Protein AF-A0A2G8JC48-F1 (afdb_monomer_lite)

Radius of gyration: 26.41 Å; chains: 1; bounding box: 75×54×63 Å

Secondary structure (DSSP, 8-state):
-EEETTTTEEEEEETTEEEEEE--GGG------HHHHHHHHTTSS------------S------TT-HHHHHHHHHTGGGGS---SSPP--S--B--PBPTT--S-S-HHHHBPPP---PPPHHHHHHHTTT-S-------TTGGGGSPBPGGGGGGG------------

Structure (mmCIF, N/CA/C/O backbone):
data_AF-A0A2G8JC48-F1
#
_entry.id   AF-A0A2G8JC48-F1
#
loop_
_atom_site.group_PDB
_atom_site.id
_atom_site.type_symbol
_atom_site.label_atom_id
_atom_site.label_alt_id
_atom_site.label_comp_id
_atom_site.label_asym_id
_atom_site.label_entity_id
_atom_site.label_seq_id
_atom_site.pdbx_PDB_ins_code
_atom_site.Cartn_x
_atom_site.Cartn_y
_atom_site.Cartn_z
_atom_site.occupancy
_atom_site.B_iso_or_equiv
_atom_site.auth_seq_id
_atom_site.auth_comp_id
_atom_site.auth_asym_id
_atom_site.auth_atom_id
_atom_site.pdbx_PDB_model_num
ATOM 1 N N . MET A 1 1 ? -20.237 25.685 7.312 1.00 65.88 1 MET A N 1
ATOM 2 C CA . MET A 1 1 ? -19.354 24.832 8.135 1.00 65.88 1 MET A CA 1
ATOM 3 C C . MET A 1 1 ? -17.952 25.406 8.047 1.00 65.88 1 MET A C 1
ATOM 5 O O . MET A 1 1 ? -17.501 25.661 6.940 1.00 65.88 1 MET A O 1
ATOM 9 N N . GLU A 1 2 ? -17.302 25.654 9.180 1.00 73.62 2 GLU A N 1
ATOM 10 C CA . GLU A 1 2 ? -15.943 26.209 9.257 1.00 73.62 2 GLU A CA 1
ATOM 11 C C . GLU A 1 2 ? -15.061 25.265 10.075 1.00 73.62 2 GLU A C 1
ATOM 13 O O . GLU A 1 2 ? -15.446 24.875 11.180 1.00 73.62 2 GLU A O 1
ATOM 18 N N . ILE A 1 3 ? -13.889 24.901 9.550 1.00 74.19 3 ILE A N 1
ATOM 19 C CA . ILE A 1 3 ? -12.972 23.964 10.208 1.00 74.19 3 ILE A CA 1
ATOM 20 C C . ILE A 1 3 ? -11.586 24.597 10.331 1.00 74.19 3 ILE A C 1
ATOM 22 O O . ILE A 1 3 ? -10.985 25.000 9.337 1.00 74.19 3 ILE A O 1
ATOM 26 N N . ASN A 1 4 ? -11.067 24.656 11.558 1.00 70.12 4 ASN A N 1
ATOM 27 C CA . ASN A 1 4 ? -9.696 25.045 11.861 1.00 70.12 4 ASN A CA 1
ATOM 28 C C . ASN A 1 4 ? -8.941 23.834 12.415 1.00 70.12 4 ASN A C 1
ATOM 30 O O . ASN A 1 4 ? -8.974 23.551 13.614 1.00 70.12 4 ASN A O 1
ATOM 34 N N . TRP A 1 5 ? -8.240 23.139 11.521 1.00 58.69 5 TRP A N 1
ATOM 35 C CA . TRP A 1 5 ? -7.498 21.917 11.828 1.00 58.69 5 TRP A CA 1
ATOM 36 C C . TRP A 1 5 ? -6.357 22.131 12.824 1.00 58.69 5 TRP A C 1
ATOM 38 O O . TRP A 1 5 ? -6.103 21.266 13.654 1.00 58.69 5 TRP A O 1
ATOM 48 N N . LYS A 1 6 ? -5.706 23.303 12.802 1.00 60.00 6 LYS A N 1
ATOM 49 C CA . LYS A 1 6 ? -4.605 23.624 13.725 1.00 60.00 6 LYS A CA 1
ATOM 50 C C . LYS A 1 6 ? -5.087 23.752 15.168 1.00 60.00 6 LYS A C 1
ATOM 52 O O . LYS A 1 6 ? -4.369 23.387 16.088 1.00 60.00 6 LYS A O 1
ATOM 57 N N . MET A 1 7 ? -6.289 24.288 15.357 1.00 62.38 7 MET A N 1
ATOM 58 C CA . MET A 1 7 ? -6.903 24.437 16.676 1.00 62.38 7 MET A CA 1
ATOM 59 C C . MET A 1 7 ? -7.855 23.291 17.029 1.00 62.38 7 MET A C 1
ATOM 61 O O . MET A 1 7 ? -8.472 23.338 18.089 1.00 62.38 7 MET A O 1
ATOM 65 N N . GLN A 1 8 ? -8.009 22.304 16.139 1.00 69.38 8 GLN A N 1
ATOM 66 C CA . GLN A 1 8 ? -8.993 21.227 16.254 1.00 69.38 8 GLN A CA 1
ATOM 67 C C . GLN A 1 8 ? -10.410 21.748 16.550 1.00 69.38 8 GLN A C 1
ATOM 69 O O . GLN A 1 8 ? -11.127 21.194 17.375 1.00 69.38 8 GLN A O 1
ATOM 74 N N . VAL A 1 9 ? -10.829 22.839 15.901 1.00 77.50 9 VAL A N 1
ATOM 75 C CA . VAL A 1 9 ? -12.173 23.406 16.097 1.00 77.50 9 VAL A CA 1
ATOM 76 C C . VAL A 1 9 ? -12.989 23.271 14.826 1.00 77.50 9 VAL A C 1
ATOM 78 O O . VAL A 1 9 ? -12.568 23.732 13.765 1.00 77.50 9 VAL A O 1
ATOM 81 N N . MET A 1 10 ? -14.189 22.712 14.948 1.00 79.56 10 MET A N 1
ATOM 82 C CA . MET A 1 10 ? -15.186 22.650 13.886 1.00 79.56 10 MET A CA 1
ATOM 83 C C . MET A 1 10 ? -16.464 23.362 14.331 1.00 79.56 10 MET A C 1
ATOM 85 O O . MET A 1 10 ? -16.960 23.139 15.433 1.00 79.56 10 MET A O 1
ATOM 89 N N . LYS A 1 11 ? -17.007 24.223 13.468 1.00 88.12 11 LYS A N 1
ATOM 90 C CA . LYS A 1 11 ? -18.265 24.947 13.698 1.00 88.12 11 LYS A CA 1
ATOM 91 C C . LYS A 1 11 ? -19.259 24.631 12.585 1.00 88.12 11 LYS A C 1
ATOM 93 O O . LYS A 1 11 ? -18.953 24.818 11.402 1.00 88.12 11 LYS A O 1
ATOM 98 N N . PHE A 1 12 ? -20.463 24.208 12.946 1.00 86.19 12 PHE A N 1
ATOM 99 C CA . PHE A 1 12 ? -21.548 23.950 11.996 1.00 86.19 12 PHE A CA 1
ATOM 100 C C . PHE A 1 12 ? -22.914 24.258 12.613 1.00 86.19 12 PHE A C 1
ATOM 102 O O . PHE A 1 12 ? -23.013 24.589 13.792 1.00 86.19 12 PHE A O 1
ATOM 109 N N . GLN A 1 13 ? -23.958 24.227 11.789 1.00 80.00 13 GLN A N 1
ATOM 110 C CA . GLN A 1 13 ? -25.326 24.512 12.204 1.00 80.00 13 GLN A CA 1
ATOM 111 C C . GLN A 1 13 ? -26.140 23.225 12.075 1.00 80.00 13 GLN A C 1
ATOM 113 O O . GLN A 1 13 ? -26.119 22.598 11.015 1.00 80.00 13 GLN A O 1
ATOM 118 N N . ALA A 1 14 ? -26.809 22.815 13.148 1.00 74.06 14 ALA A N 1
ATOM 119 C CA . ALA A 1 14 ? -27.634 21.612 13.186 1.00 74.06 14 ALA A CA 1
ATOM 120 C C . ALA A 1 14 ? -28.902 21.910 13.989 1.00 74.06 14 ALA A C 1
ATOM 122 O O . ALA A 1 14 ? -28.823 22.399 15.111 1.00 74.06 14 ALA A O 1
ATOM 123 N N . GLY A 1 15 ? -30.074 21.675 13.392 1.00 75.62 15 GLY A N 1
ATOM 124 C CA . GLY A 1 15 ? -31.360 21.945 14.048 1.00 75.62 15 GLY A CA 1
ATOM 125 C C . GLY A 1 15 ? -31.614 23.424 14.378 1.00 75.62 15 GLY A C 1
ATOM 126 O O . GLY A 1 15 ? -32.290 23.715 15.353 1.00 75.62 15 GLY A O 1
ATOM 127 N N . GLY A 1 16 ? -31.047 24.363 13.610 1.00 83.56 16 GLY A N 1
ATOM 128 C CA . GLY A 1 16 ? -31.142 25.810 13.869 1.00 83.56 16 GLY A CA 1
ATOM 129 C C . GLY A 1 16 ? -30.125 26.340 14.888 1.00 83.56 16 GLY A C 1
ATOM 130 O O . GLY A 1 16 ? -29.802 27.526 14.863 1.00 83.56 16 GLY A O 1
ATOM 131 N N . GLU A 1 17 ? -29.535 25.457 15.690 1.00 70.38 17 GLU A N 1
ATOM 132 C CA . GLU A 1 17 ? -28.526 25.770 16.700 1.00 70.38 17 GLU A CA 1
ATOM 133 C C . GLU A 1 17 ? -27.107 25.728 16.113 1.00 70.38 17 GLU A C 1
ATOM 135 O O . GLU A 1 17 ? -26.790 24.951 15.202 1.00 70.38 17 GLU A O 1
ATOM 140 N N . LYS A 1 18 ? -26.218 26.578 16.638 1.00 77.50 18 LYS A N 1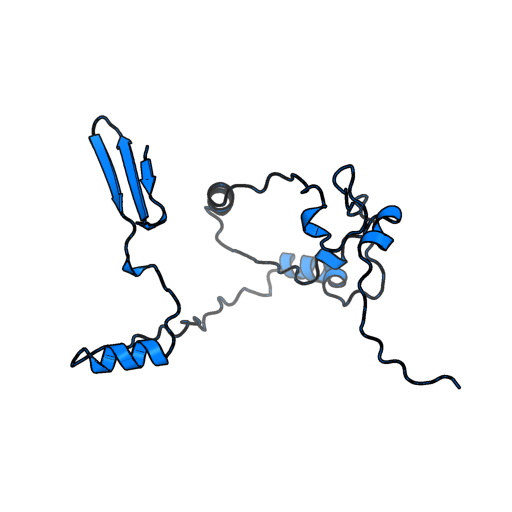
ATOM 141 C CA . LYS A 1 18 ? -24.810 26.626 16.229 1.00 77.50 18 LYS A CA 1
ATOM 142 C C . LYS A 1 18 ? -23.979 25.723 17.135 1.00 77.50 18 LYS A C 1
ATOM 144 O O . LYS A 1 18 ? -23.742 26.049 18.294 1.00 77.50 18 LYS A O 1
ATOM 149 N N . VAL A 1 19 ? -23.476 24.628 16.578 1.00 81.69 19 VAL A N 1
ATOM 150 C CA . VAL A 1 19 ? -22.676 23.628 17.290 1.00 81.69 19 VAL A CA 1
ATOM 151 C C . VAL A 1 19 ? -21.187 23.879 17.046 1.00 81.69 19 VAL A C 1
ATOM 153 O O . VAL A 1 19 ? -20.751 24.114 15.913 1.00 81.69 19 VAL A O 1
ATOM 156 N N . VAL A 1 20 ? -20.394 23.844 18.121 1.00 84.06 20 VAL A N 1
ATOM 157 C CA . VAL A 1 20 ? -18.931 23.972 18.080 1.00 84.06 20 VAL A CA 1
ATOM 158 C C . VAL A 1 20 ? -18.303 22.731 18.698 1.00 84.06 20 VAL A C 1
ATOM 160 O O . VAL A 1 20 ? -18.371 22.537 19.907 1.00 84.06 20 VAL A O 1
ATOM 163 N N . LEU A 1 21 ? -17.647 21.923 17.872 1.00 67.56 21 LEU A N 1
ATOM 164 C CA . LEU A 1 21 ? -16.818 20.811 18.321 1.00 67.56 21 LEU A CA 1
ATOM 165 C C . LEU A 1 21 ? -15.389 21.321 18.534 1.00 67.56 21 LEU A C 1
ATOM 167 O O . LEU A 1 21 ? -14.803 21.918 17.627 1.00 67.56 21 LEU A O 1
ATOM 171 N N . ARG A 1 22 ? -14.830 21.106 19.728 1.00 68.12 22 ARG A N 1
ATOM 172 C CA . ARG A 1 22 ? -13.399 21.289 20.010 1.00 68.12 22 ARG A CA 1
ATOM 173 C C . ARG A 1 22 ? -12.778 19.925 20.268 1.00 68.12 22 ARG A C 1
ATOM 175 O O . ARG A 1 22 ? -13.287 19.183 21.100 1.00 68.12 22 ARG A O 1
ATOM 182 N N . GLY A 1 23 ? -11.690 19.625 19.572 1.00 61.69 23 GLY A N 1
ATOM 183 C CA . GLY A 1 23 ? -10.831 18.495 19.889 1.00 61.69 23 GLY A CA 1
ATOM 184 C C . GLY A 1 23 ? -10.232 18.663 21.279 1.00 61.69 23 GLY A C 1
ATOM 185 O O . GLY A 1 23 ? -9.982 19.784 21.731 1.00 61.69 23 GLY A O 1
ATOM 186 N N . GLU A 1 24 ? -10.046 17.544 21.968 1.00 55.62 24 GLU A N 1
ATOM 187 C CA . GLU A 1 24 ? -9.451 17.517 23.293 1.00 55.62 24 GLU A CA 1
ATOM 188 C C . GLU A 1 24 ? -7.917 17.648 23.166 1.00 55.62 24 GLU A C 1
ATOM 190 O O . GLU A 1 24 ? -7.271 16.752 22.615 1.00 55.62 24 GLU A O 1
ATOM 195 N N . PRO A 1 25 ? -7.295 18.735 23.666 1.00 50.22 25 PRO A N 1
ATOM 196 C CA . PRO A 1 25 ? -5.868 19.002 23.450 1.00 50.22 25 PRO A CA 1
ATOM 197 C C . PRO A 1 25 ? -4.925 17.940 24.045 1.00 50.22 25 PRO A C 1
ATOM 199 O O . PRO A 1 25 ? -3.753 17.891 23.674 1.00 50.22 25 PRO A O 1
ATOM 202 N N . GLY A 1 26 ? -5.421 17.101 24.963 1.00 52.91 26 GLY A N 1
ATOM 203 C CA . GLY A 1 26 ? -4.667 16.037 25.633 1.00 52.91 26 GLY A CA 1
ATOM 204 C C . GLY A 1 26 ? -4.389 14.797 24.776 1.00 52.91 26 GLY A C 1
ATOM 205 O O . GLY A 1 26 ? -3.525 14.003 25.135 1.00 52.91 26 GLY A O 1
ATOM 206 N N . LEU A 1 27 ? -5.058 14.640 23.627 1.00 44.81 27 LEU A N 1
ATOM 207 C CA . LEU A 1 27 ? -4.868 13.495 22.720 1.00 44.81 27 LEU A CA 1
ATOM 208 C C . LEU A 1 27 ? -3.776 13.729 21.658 1.00 44.81 27 LEU A C 1
ATOM 210 O O . LEU A 1 27 ? -3.481 12.845 20.854 1.00 44.81 27 LEU A O 1
ATOM 214 N N . CYS A 1 28 ? -3.132 14.901 21.654 1.00 42.12 28 CYS A N 1
ATOM 215 C CA . CYS A 1 28 ? -1.966 15.169 20.815 1.00 42.12 28 CYS A CA 1
ATOM 216 C C . CYS A 1 28 ? -0.672 14.725 21.511 1.00 42.12 28 CYS A C 1
ATOM 218 O O . CYS A 1 28 ? 0.056 15.534 22.088 1.00 42.12 28 CYS A O 1
ATOM 220 N N . THR A 1 29 ? -0.324 13.445 21.389 1.00 46.81 29 THR A N 1
ATOM 221 C CA . THR A 1 29 ? 1.033 12.971 21.692 1.00 46.81 29 THR A CA 1
ATOM 222 C C . THR A 1 29 ? 2.001 13.510 20.638 1.00 46.81 29 THR A C 1
ATOM 224 O O . THR A 1 29 ? 2.189 12.921 19.574 1.00 46.81 29 THR A O 1
ATOM 227 N N . SER A 1 30 ? 2.611 14.661 20.909 1.00 50.06 30 SER A N 1
ATOM 228 C CA . SER A 1 30 ? 3.797 15.108 20.178 1.00 50.06 30 SER A CA 1
ATOM 229 C C . SER A 1 30 ? 5.031 14.642 20.947 1.00 50.06 30 SER A C 1
ATOM 231 O O . SER A 1 30 ? 5.141 14.869 22.149 1.00 50.06 30 SER A O 1
ATOM 233 N N . ALA A 1 31 ? 5.939 13.929 20.275 1.00 48.97 31 ALA A N 1
ATOM 234 C CA . ALA A 1 31 ? 7.148 13.407 20.905 1.00 48.97 31 ALA A CA 1
ATOM 235 C C . ALA A 1 31 ? 8.003 14.568 21.450 1.00 48.97 31 ALA A C 1
ATOM 237 O O . ALA A 1 31 ? 8.549 15.363 20.684 1.00 48.97 31 ALA A O 1
ATOM 238 N N . ALA A 1 32 ? 8.115 14.681 22.775 1.00 55.34 32 ALA A N 1
ATOM 239 C CA . ALA A 1 32 ? 8.997 15.641 23.428 1.00 55.34 32 ALA A CA 1
ATOM 240 C C . ALA A 1 32 ? 10.382 15.013 23.632 1.00 55.34 32 ALA A C 1
ATOM 242 O O . ALA A 1 32 ? 10.504 13.893 24.120 1.00 55.34 32 ALA A O 1
ATOM 243 N N . SER A 1 33 ? 11.450 15.734 23.278 1.00 56.66 33 SER A N 1
ATOM 244 C CA . SER A 1 33 ? 12.808 15.267 23.578 1.00 56.66 33 SER A CA 1
ATOM 245 C C . SER A 1 33 ? 13.061 15.273 25.093 1.00 56.66 33 SER A C 1
ATOM 247 O O . SER A 1 33 ? 12.594 16.176 25.793 1.00 56.66 33 SER A O 1
ATOM 249 N N . LEU A 1 34 ? 13.875 14.337 25.595 1.00 53.62 34 LEU A N 1
ATOM 250 C CA . LEU A 1 34 ? 14.323 14.302 27.000 1.00 53.62 34 LEU A CA 1
ATOM 251 C C . LEU A 1 34 ? 14.925 15.641 27.458 1.00 53.62 34 LEU A C 1
ATOM 253 O O . LEU A 1 34 ? 14.708 16.071 28.587 1.00 53.62 34 LEU A O 1
ATOM 257 N N . LYS A 1 35 ? 15.619 16.349 26.558 1.00 55.66 35 LYS A N 1
ATOM 258 C CA . LYS A 1 35 ? 16.198 17.676 26.815 1.00 55.66 35 LYS A CA 1
ATOM 259 C C . LYS A 1 35 ? 15.131 18.756 27.026 1.00 55.66 35 LYS A C 1
ATOM 261 O O . LYS A 1 35 ? 15.353 19.697 27.786 1.00 55.66 35 LYS A O 1
ATOM 266 N N . SER A 1 36 ? 13.992 18.637 26.349 1.00 58.28 36 SER A N 1
ATOM 267 C CA . SER A 1 36 ? 12.850 19.541 26.506 1.00 58.28 36 SER A CA 1
ATOM 268 C C . SER A 1 36 ? 12.119 19.269 27.819 1.00 58.28 36 SER A C 1
ATOM 270 O O . SER A 1 36 ? 11.807 20.212 28.537 1.00 58.28 36 SER A O 1
ATOM 272 N N . LEU A 1 37 ? 11.927 17.990 28.165 1.00 61.00 37 LEU A N 1
ATOM 273 C CA . LEU A 1 37 ? 11.324 17.563 29.433 1.00 61.00 37 LEU A CA 1
ATOM 274 C C . LEU A 1 37 ? 12.149 18.034 30.640 1.00 61.00 37 LEU A C 1
ATOM 276 O O . LEU A 1 37 ? 11.602 18.637 31.560 1.00 61.00 37 LEU A O 1
ATOM 280 N N . TRP A 1 38 ? 13.475 17.870 30.586 1.00 59.84 38 TRP A N 1
ATOM 281 C CA . TRP A 1 38 ? 14.392 18.334 31.635 1.00 59.84 38 TRP A CA 1
ATOM 282 C C . TRP A 1 38 ? 14.309 19.843 31.905 1.00 59.84 38 TRP A C 1
ATOM 284 O O . TRP A 1 38 ? 14.383 20.273 33.052 1.00 59.84 38 TRP A O 1
ATOM 294 N N . LYS A 1 39 ? 14.117 20.667 30.866 1.00 63.59 39 LYS A N 1
ATOM 295 C CA . LYS A 1 39 ? 13.946 22.122 31.026 1.00 63.59 39 LYS A CA 1
ATOM 296 C C . LYS A 1 39 ? 12.605 22.506 31.650 1.00 63.59 39 LYS A C 1
ATOM 298 O O . LYS A 1 39 ? 12.519 23.552 32.287 1.00 63.59 39 LYS A O 1
ATOM 303 N N . THR A 1 40 ? 11.570 21.693 31.454 1.00 59.00 40 THR A N 1
ATOM 304 C CA . THR A 1 40 ? 10.251 21.911 32.060 1.00 59.00 40 THR A CA 1
ATOM 305 C C . THR A 1 40 ? 10.275 21.574 33.549 1.00 59.00 40 THR A C 1
ATOM 307 O O . THR A 1 40 ? 9.771 22.359 34.344 1.00 59.00 40 THR A O 1
ATOM 310 N N . VAL A 1 41 ? 10.953 20.487 33.941 1.00 62.88 41 VAL A N 1
ATOM 311 C CA . VAL A 1 41 ? 11.162 20.118 35.357 1.00 62.88 41 VAL A CA 1
ATOM 312 C C . VAL A 1 41 ? 11.948 21.193 36.119 1.00 62.88 41 VAL A C 1
ATOM 314 O O . VAL A 1 41 ? 11.695 21.429 37.286 1.00 62.88 41 VAL A O 1
ATOM 317 N N . GLN A 1 42 ? 12.852 21.928 35.465 1.00 64.38 42 GLN A N 1
ATOM 318 C CA . GLN A 1 42 ? 13.548 23.060 36.101 1.00 64.38 42 GLN A CA 1
ATOM 319 C C . GLN A 1 42 ? 12.661 24.297 36.343 1.00 64.38 42 GLN A C 1
ATOM 321 O O . GLN A 1 42 ? 13.089 25.224 37.026 1.00 64.38 42 GLN A O 1
ATOM 326 N N . ARG A 1 43 ? 11.464 24.359 35.748 1.00 57.16 43 ARG A N 1
ATOM 327 C CA . ARG A 1 43 ? 10.532 25.497 35.851 1.00 57.16 43 ARG A CA 1
ATOM 328 C C . ARG A 1 43 ? 9.292 25.204 36.695 1.00 57.16 43 ARG A C 1
ATOM 330 O O . ARG A 1 43 ? 8.533 26.131 36.964 1.00 57.16 43 ARG A O 1
ATOM 337 N N . CYS A 1 44 ? 9.081 23.955 37.085 1.00 49.78 44 CYS A N 1
ATOM 338 C CA . CYS A 1 44 ? 7.942 23.509 37.876 1.00 49.78 44 CYS A CA 1
ATOM 339 C C . CYS A 1 44 ? 8.482 22.699 39.057 1.00 49.78 44 CYS A C 1
ATOM 341 O O . CYS A 1 44 ? 9.330 21.842 38.847 1.00 49.78 44 CYS A O 1
ATOM 343 N N . GLU A 1 45 ? 8.023 22.967 40.281 1.00 55.94 45 GLU A N 1
ATOM 344 C CA . GLU A 1 45 ? 8.554 22.298 41.483 1.00 55.94 45 GLU A CA 1
ATOM 345 C C . GLU A 1 45 ? 8.273 20.785 41.491 1.00 55.94 45 GLU A C 1
ATOM 347 O O . GLU A 1 45 ? 9.088 20.018 41.994 1.00 55.94 45 GLU A O 1
ATOM 352 N N . GLU A 1 46 ? 7.177 20.342 40.863 1.00 58.91 46 GLU A N 1
ATOM 353 C CA . GLU A 1 46 ? 6.803 18.930 40.755 1.00 58.91 46 GLU A CA 1
ATOM 354 C C . GLU A 1 46 ? 6.211 18.603 39.373 1.00 58.91 46 GLU A C 1
ATOM 356 O O . GLU A 1 46 ? 5.561 19.434 38.731 1.00 58.91 46 GLU A O 1
ATOM 361 N N . GLY A 1 47 ? 6.427 17.370 38.904 1.00 57.16 47 GLY A N 1
ATOM 362 C CA . GLY A 1 47 ? 5.865 16.857 37.657 1.00 57.16 47 GLY A CA 1
ATOM 363 C C . GLY A 1 47 ? 5.781 15.333 37.666 1.00 57.16 47 GLY A C 1
ATOM 364 O O . GLY A 1 47 ? 6.667 14.660 38.185 1.00 57.16 47 GLY A O 1
ATOM 365 N N . VAL A 1 48 ? 4.713 14.784 37.084 1.00 50.41 48 VAL A N 1
ATOM 366 C CA . VAL A 1 48 ? 4.488 13.334 36.988 1.00 50.41 48 VAL A CA 1
ATOM 367 C C . VAL A 1 48 ? 4.782 12.872 35.563 1.00 50.41 48 VAL A C 1
ATOM 369 O O . VAL A 1 48 ? 4.215 13.394 34.604 1.00 50.41 48 VAL A O 1
ATOM 372 N N . LEU A 1 49 ? 5.661 11.878 35.426 1.00 51.12 49 LEU A N 1
ATOM 373 C CA . LEU A 1 49 ? 5.897 11.171 34.170 1.00 51.12 49 LEU A CA 1
ATOM 374 C C . LEU A 1 49 ? 5.022 9.914 34.153 1.00 51.12 49 LEU A C 1
ATOM 376 O O . LEU A 1 49 ? 5.253 8.991 34.929 1.00 51.12 49 LEU A O 1
ATOM 380 N N . ILE A 1 50 ? 4.019 9.882 33.277 1.00 49.94 50 ILE A N 1
ATOM 381 C CA . ILE A 1 50 ? 3.195 8.691 33.052 1.00 49.94 50 ILE A CA 1
ATOM 382 C C . ILE A 1 50 ? 3.729 7.996 31.804 1.00 49.94 50 ILE A C 1
ATOM 384 O O . ILE A 1 50 ? 3.511 8.450 30.681 1.00 49.94 50 ILE A O 1
ATOM 388 N N . GLU A 1 51 ? 4.461 6.907 32.007 1.00 47.97 51 GLU A N 1
ATOM 389 C CA . GLU A 1 51 ? 4.844 6.004 30.930 1.00 47.97 51 GLU A CA 1
ATOM 390 C C . GLU A 1 51 ? 3.691 5.030 30.674 1.00 47.97 51 GLU A C 1
ATOM 392 O O . GLU A 1 51 ? 3.361 4.191 31.512 1.00 47.97 51 GLU A O 1
ATOM 397 N N . PHE A 1 52 ? 3.065 5.130 29.502 1.00 42.44 52 PHE A N 1
ATOM 398 C CA . PHE A 1 52 ? 2.192 4.069 29.019 1.00 42.44 52 PHE A CA 1
ATOM 399 C C . PHE A 1 52 ? 3.077 2.942 28.491 1.00 42.44 52 PHE A C 1
ATOM 401 O O . PHE A 1 52 ? 3.454 2.928 27.319 1.00 42.44 52 PHE A O 1
ATOM 408 N N . GLY A 1 53 ? 3.412 1.987 29.359 1.00 43.94 53 GLY A N 1
ATOM 409 C CA . GLY A 1 53 ? 3.835 0.675 28.892 1.00 43.94 53 GLY A CA 1
ATOM 410 C C . GLY A 1 53 ? 2.720 0.122 28.011 1.00 43.94 53 GLY A C 1
ATOM 411 O O . GLY A 1 53 ? 1.546 0.191 28.382 1.00 43.94 53 GLY A O 1
ATOM 412 N N . VAL A 1 54 ? 3.057 -0.384 26.823 1.00 41.59 54 VAL A N 1
ATOM 413 C CA . VAL A 1 54 ? 2.093 -1.160 26.041 1.00 41.59 54 VAL A CA 1
ATOM 414 C C . VAL A 1 54 ? 1.605 -2.256 26.977 1.00 41.59 54 VAL A C 1
ATOM 416 O O . VAL A 1 54 ? 2.384 -3.132 27.348 1.00 41.59 54 VAL A O 1
ATOM 419 N N . ILE A 1 55 ? 0.333 -2.204 27.383 1.00 41.00 55 ILE A N 1
ATOM 420 C CA . ILE A 1 55 ? -0.327 -3.373 27.948 1.00 41.00 55 ILE A CA 1
ATOM 421 C C . ILE A 1 55 ? -0.415 -4.340 26.771 1.00 41.00 55 ILE A C 1
ATOM 423 O O . ILE A 1 55 ? -1.399 -4.377 26.033 1.00 41.00 55 ILE A O 1
ATOM 427 N N . GLN A 1 56 ? 0.663 -5.088 26.537 1.00 45.91 56 GLN A N 1
ATOM 428 C CA . GLN A 1 56 ? 0.548 -6.358 25.863 1.00 45.91 56 GLN A CA 1
ATOM 429 C C . GLN A 1 56 ? -0.281 -7.186 26.827 1.00 45.91 56 GLN A C 1
ATOM 431 O O . GLN A 1 56 ? 0.208 -7.699 27.827 1.00 45.91 56 GLN A O 1
ATOM 436 N N . SER A 1 57 ? -1.585 -7.227 26.573 1.00 44.16 57 SER A N 1
ATOM 437 C CA . SER A 1 57 ? -2.401 -8.302 27.092 1.00 44.16 57 SER A CA 1
ATOM 438 C C . SER A 1 57 ? -1.727 -9.591 26.628 1.00 44.16 57 SER A C 1
ATOM 440 O O . SER A 1 57 ? -1.857 -9.979 25.470 1.00 44.16 57 SER A O 1
ATOM 442 N N . GLU A 1 58 ? -0.995 -10.249 27.527 1.00 42.50 58 GLU A N 1
ATOM 443 C CA . GLU A 1 58 ? -0.482 -11.608 27.325 1.00 42.50 58 GLU A CA 1
ATOM 444 C C . GLU A 1 58 ? -1.616 -12.615 27.112 1.00 42.50 58 GLU A C 1
ATOM 446 O O . GLU A 1 58 ? -1.376 -13.734 26.665 1.00 42.50 58 GLU A O 1
ATOM 451 N N . ARG A 1 59 ? -2.881 -12.208 27.295 1.00 42.09 59 ARG A N 1
ATOM 452 C CA . ARG A 1 59 ? -3.969 -12.830 26.547 1.00 42.09 59 ARG A CA 1
ATOM 453 C C . ARG A 1 59 ? -3.870 -12.372 25.099 1.00 42.09 59 ARG A C 1
ATOM 455 O O . ARG A 1 59 ? -4.662 -11.557 24.628 1.00 42.09 59 ARG A O 1
ATOM 462 N N . SER A 1 60 ? -2.937 -12.994 24.384 1.00 42.97 60 SER A N 1
ATOM 463 C CA . SER A 1 60 ? -3.321 -13.539 23.091 1.00 42.97 60 SER A CA 1
ATOM 464 C C . SER A 1 60 ? -4.633 -14.273 23.372 1.00 42.97 60 SER A C 1
ATOM 466 O O . SER A 1 60 ? -4.618 -15.152 24.240 1.00 42.97 60 SER A O 1
ATOM 468 N N . PRO A 1 61 ? -5.784 -13.940 22.757 1.00 46.25 61 PRO A N 1
ATOM 469 C CA . PRO A 1 61 ? -6.800 -14.970 22.665 1.00 46.25 61 PRO A CA 1
ATOM 470 C C . PRO A 1 61 ? -6.038 -16.192 22.159 1.00 46.25 61 PRO A C 1
ATOM 472 O O . PRO A 1 61 ? -5.217 -16.064 21.244 1.00 46.25 61 PRO A O 1
ATOM 475 N N . GLU A 1 62 ? -6.190 -17.337 22.814 1.00 49.62 62 GLU A N 1
ATOM 476 C CA . GLU A 1 62 ? -5.842 -18.595 22.179 1.00 49.62 62 GLU A CA 1
ATOM 477 C C . GLU A 1 62 ? -6.718 -18.634 20.927 1.00 49.62 62 GLU A C 1
ATOM 479 O O . GLU A 1 62 ? -7.861 -19.088 20.945 1.00 49.62 62 GLU A O 1
ATOM 484 N N . ILE A 1 63 ? -6.240 -18.006 19.849 1.00 51.62 63 ILE A N 1
ATOM 485 C CA . ILE A 1 63 ? -6.805 -18.133 18.527 1.00 51.62 63 ILE A CA 1
ATOM 486 C C . ILE A 1 63 ? -6.640 -19.616 18.317 1.00 51.62 63 ILE A C 1
ATOM 488 O O . ILE A 1 63 ? -5.505 -20.080 18.191 1.00 51.62 63 ILE A O 1
ATOM 492 N N . ARG A 1 64 ? -7.747 -20.353 18.418 1.00 55.34 64 ARG A N 1
ATOM 493 C CA . ARG A 1 64 ? -7.775 -21.790 18.187 1.00 55.34 64 ARG A CA 1
ATOM 494 C C . ARG A 1 64 ? -7.106 -21.981 16.835 1.00 55.34 64 ARG A C 1
ATOM 496 O O . ARG A 1 64 ? -7.698 -21.689 15.800 1.00 55.34 64 ARG A O 1
ATOM 503 N N . LYS A 1 65 ? -5.843 -22.417 16.848 1.00 56.34 65 LYS A N 1
ATOM 504 C CA . LYS A 1 65 ? -5.056 -22.707 15.640 1.00 56.34 65 LYS A CA 1
ATOM 505 C C . LYS A 1 65 ? -5.618 -23.932 14.911 1.00 56.34 65 LYS A C 1
ATOM 507 O O . LYS A 1 65 ? -5.088 -24.341 13.883 1.00 56.34 65 LYS A O 1
ATOM 512 N N . ASP A 1 66 ? -6.694 -24.484 15.460 1.00 62.66 66 ASP A N 1
ATOM 513 C CA . ASP A 1 66 ? -7.292 -25.769 15.173 1.00 62.66 66 ASP A CA 1
ATOM 514 C C . ASP A 1 66 ? -8.634 -25.610 14.450 1.00 62.66 66 ASP A C 1
ATOM 516 O O . ASP A 1 66 ? -9.366 -26.589 14.340 1.00 62.66 66 ASP A O 1
ATOM 520 N N . ASP A 1 67 ? -8.992 -24.407 13.967 1.00 74.12 67 ASP A N 1
ATOM 521 C CA . ASP A 1 67 ? -10.093 -24.297 13.005 1.00 74.12 67 ASP A CA 1
ATOM 522 C C . ASP A 1 67 ? -9.713 -25.120 11.758 1.00 74.12 67 ASP A C 1
ATOM 524 O O . ASP A 1 67 ? -8.773 -24.745 11.042 1.00 74.12 67 ASP A O 1
ATOM 528 N N . PRO A 1 68 ? -10.415 -26.236 11.476 1.00 80.69 68 PRO A N 1
ATOM 529 C CA . PRO A 1 68 ? -10.029 -27.148 10.405 1.00 80.69 68 PRO A CA 1
ATOM 530 C C . PRO A 1 68 ? -10.056 -26.470 9.034 1.00 80.69 68 PRO A C 1
ATOM 532 O O . PRO A 1 68 ? -9.240 -26.789 8.173 1.00 80.69 68 PRO A O 1
ATOM 535 N N . LYS A 1 69 ? -10.954 -25.493 8.837 1.00 79.69 69 LYS A N 1
ATOM 536 C CA . LYS A 1 69 ? -11.065 -24.751 7.575 1.00 79.69 69 LYS A CA 1
ATOM 537 C C . LYS A 1 69 ? -9.901 -23.786 7.400 1.00 79.69 69 LYS A C 1
ATOM 539 O O . LYS A 1 69 ? -9.413 -23.607 6.286 1.00 79.69 69 LYS A O 1
ATOM 544 N N . LEU A 1 70 ? -9.442 -23.167 8.490 1.00 77.12 70 LEU A N 1
ATOM 545 C CA . LEU A 1 70 ? -8.271 -22.294 8.454 1.00 77.12 70 LEU A CA 1
ATOM 546 C C . LEU A 1 70 ? -6.996 -23.104 8.199 1.00 77.12 70 LEU A C 1
ATOM 548 O O . LEU A 1 70 ? -6.169 -22.687 7.391 1.00 77.12 70 LEU A O 1
ATOM 552 N N . GLN A 1 71 ? -6.855 -24.273 8.829 1.00 80.44 71 GLN A N 1
ATOM 553 C CA . GLN A 1 71 ? -5.731 -25.174 8.567 1.00 80.44 71 GLN A CA 1
ATOM 554 C C . GLN A 1 71 ? -5.723 -25.663 7.116 1.00 80.44 71 GLN A C 1
ATOM 556 O O . GLN A 1 71 ? -4.686 -25.582 6.459 1.00 80.44 71 GLN A O 1
ATOM 561 N N . GLU A 1 72 ? -6.875 -26.081 6.583 1.00 86.56 72 GLU A N 1
ATOM 562 C CA . GLU A 1 72 ? -7.012 -26.458 5.172 1.00 86.56 72 GLU A CA 1
ATOM 563 C C . GLU A 1 72 ? -6.599 -25.304 4.244 1.00 86.56 72 GLU A C 1
ATOM 565 O O . GLU A 1 72 ? -5.847 -25.506 3.288 1.00 86.56 72 GLU A O 1
ATOM 570 N N . LEU A 1 73 ? -7.025 -24.073 4.549 1.00 83.25 73 LEU A N 1
ATOM 571 C CA . LEU A 1 73 ? -6.673 -22.883 3.775 1.00 83.25 73 LEU A CA 1
ATOM 572 C C . LEU A 1 73 ? -5.165 -22.589 3.809 1.00 83.25 73 LEU A C 1
ATOM 574 O O . LEU A 1 73 ? -4.561 -22.339 2.763 1.00 83.25 73 LEU A O 1
ATOM 578 N N . LEU A 1 74 ? -4.549 -22.625 4.993 1.00 82.94 74 LEU A N 1
ATOM 579 C CA . LEU A 1 74 ? -3.116 -22.374 5.168 1.00 82.94 74 LEU A CA 1
ATOM 580 C C . LEU A 1 74 ? -2.265 -23.447 4.476 1.00 82.94 74 LEU A C 1
ATOM 582 O O . LEU A 1 74 ? -1.274 -23.117 3.820 1.00 82.94 74 LEU A O 1
ATOM 586 N N . MET A 1 75 ? -2.683 -24.714 4.548 1.00 83.88 75 MET A N 1
ATOM 587 C CA . MET A 1 75 ? -2.039 -25.808 3.815 1.00 83.88 75 MET A CA 1
ATOM 588 C C . MET A 1 75 ? -2.193 -25.637 2.301 1.00 83.88 75 MET A C 1
ATOM 590 O O . MET A 1 75 ? -1.223 -25.762 1.554 1.00 83.88 75 MET A O 1
ATOM 594 N N . ARG A 1 76 ? -3.389 -25.273 1.827 1.00 88.31 76 ARG A N 1
ATOM 595 C CA . ARG A 1 76 ? -3.656 -25.060 0.397 1.00 88.31 76 ARG A CA 1
ATOM 596 C C . ARG A 1 76 ? -2.797 -23.952 -0.216 1.00 88.31 76 ARG A C 1
ATOM 598 O O . ARG A 1 76 ? -2.419 -24.054 -1.381 1.00 88.31 76 ARG A O 1
ATOM 605 N N . TYR A 1 77 ? -2.499 -22.903 0.547 1.00 82.25 77 TYR A N 1
ATOM 606 C CA . TYR A 1 77 ? -1.728 -21.745 0.086 1.00 82.25 77 TYR A CA 1
ATOM 607 C C . TYR A 1 77 ? -0.339 -21.649 0.722 1.00 82.25 77 TYR A C 1
ATOM 609 O O . TYR A 1 77 ? 0.239 -20.566 0.744 1.00 82.25 77 TYR A O 1
ATOM 617 N N . THR A 1 78 ? 0.237 -22.763 1.187 1.00 79.81 78 THR A N 1
ATOM 618 C CA . THR A 1 78 ? 1.575 -22.770 1.814 1.00 79.81 78 THR A CA 1
ATOM 619 C C . THR A 1 78 ? 2.643 -22.121 0.924 1.00 79.81 78 THR A C 1
ATOM 621 O O . THR A 1 78 ? 3.457 -21.345 1.412 1.00 79.81 78 THR A O 1
ATOM 624 N N . VAL A 1 79 ? 2.548 -22.311 -0.397 1.00 77.69 79 VAL A N 1
ATOM 625 C CA . VAL A 1 79 ? 3.442 -21.703 -1.401 1.00 77.69 79 VAL A CA 1
ATOM 626 C C . VAL A 1 79 ? 3.446 -20.164 -1.356 1.00 77.69 79 VAL A C 1
ATOM 628 O O . VAL A 1 79 ? 4.427 -19.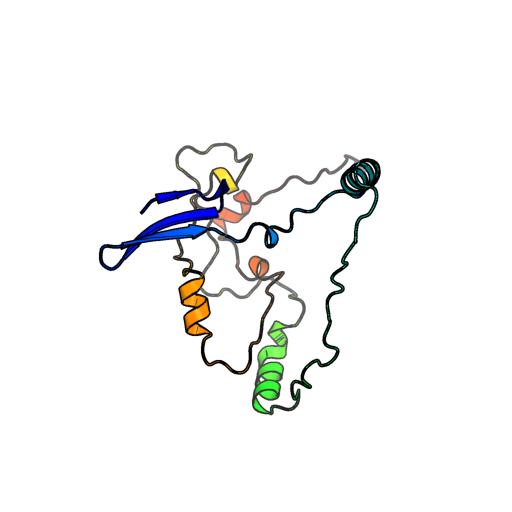541 -1.748 1.00 77.69 79 VAL A O 1
ATOM 631 N N . VAL A 1 80 ? 2.378 -19.519 -0.869 1.00 74.00 80 VAL A N 1
ATOM 632 C CA . VAL A 1 80 ? 2.317 -18.050 -0.719 1.00 74.00 80 VAL A CA 1
ATOM 633 C C . VAL A 1 80 ? 3.299 -17.549 0.344 1.00 74.00 80 VAL A C 1
ATOM 635 O O . VAL A 1 80 ? 3.747 -16.406 0.261 1.00 74.00 80 VAL A O 1
ATOM 638 N N . PHE A 1 81 ? 3.629 -18.390 1.324 1.00 74.38 81 PHE A N 1
ATOM 639 C CA . PHE A 1 81 ? 4.509 -18.051 2.441 1.00 74.38 81 PHE A CA 1
ATOM 640 C C . PHE A 1 81 ? 5.970 -18.467 2.212 1.00 74.38 81 PHE A C 1
ATOM 642 O O . PHE A 1 81 ? 6.824 -18.149 3.036 1.00 74.38 81 PHE A O 1
ATOM 649 N N . GLU A 1 82 ? 6.271 -19.164 1.114 1.00 75.06 82 GLU A N 1
ATOM 650 C CA . GLU A 1 82 ? 7.641 -19.518 0.746 1.00 75.06 82 GLU A CA 1
ATOM 651 C C . GLU A 1 82 ? 8.399 -18.316 0.169 1.00 75.06 82 GLU A C 1
ATOM 653 O O . GLU A 1 82 ? 7.825 -17.419 -0.454 1.00 75.06 82 GLU A O 1
ATOM 658 N N . GLU A 1 83 ? 9.722 -18.304 0.346 1.00 74.50 83 GLU A N 1
ATOM 659 C CA . GLU A 1 83 ? 10.567 -17.264 -0.232 1.00 74.50 83 GLU A CA 1
ATOM 660 C C . GLU A 1 83 ? 10.547 -17.348 -1.773 1.00 74.50 83 GLU A C 1
ATOM 662 O O . GLU A 1 83 ? 10.818 -18.413 -2.342 1.00 74.50 83 GLU A O 1
ATOM 667 N N . PRO A 1 84 ? 10.225 -16.250 -2.483 1.00 73.44 84 PRO A N 1
ATOM 668 C CA . PRO A 1 84 ? 10.071 -16.280 -3.930 1.00 73.44 84 PRO A CA 1
ATOM 669 C C . PRO A 1 84 ? 11.411 -16.553 -4.628 1.00 73.44 84 PRO A C 1
ATOM 671 O O . PRO A 1 84 ? 12.324 -15.734 -4.604 1.00 73.44 84 PRO A O 1
ATOM 674 N N . ARG A 1 85 ? 11.506 -17.694 -5.323 1.00 75.06 85 ARG A N 1
ATOM 675 C CA . ARG A 1 85 ? 12.718 -18.135 -6.048 1.00 75.06 85 ARG A CA 1
ATOM 676 C C . ARG A 1 85 ? 12.834 -17.601 -7.482 1.00 75.06 85 ARG A C 1
ATOM 678 O O . ARG A 1 85 ? 13.727 -18.003 -8.222 1.00 75.06 85 ARG A O 1
ATOM 685 N N . GLY A 1 86 ? 11.919 -16.736 -7.913 1.00 77.81 86 GLY A N 1
ATOM 686 C CA . GLY A 1 86 ? 11.876 -16.249 -9.288 1.00 77.81 86 GLY A CA 1
ATOM 687 C C . GLY A 1 86 ? 10.883 -15.115 -9.494 1.00 77.81 86 GLY A C 1
ATOM 688 O O . GLY A 1 86 ? 10.259 -14.624 -8.556 1.00 77.81 86 GLY A O 1
ATOM 689 N N . LEU A 1 87 ? 10.737 -14.688 -10.750 1.00 74.44 87 LEU A N 1
ATOM 690 C CA . LEU A 1 87 ? 9.808 -13.614 -11.087 1.00 74.44 87 LEU A CA 1
ATOM 691 C C . LEU A 1 87 ? 8.372 -14.017 -10.724 1.00 74.44 87 LEU A C 1
ATOM 693 O O . LEU A 1 87 ? 7.949 -15.123 -11.075 1.00 74.44 87 LEU A O 1
ATOM 697 N N . PRO A 1 88 ? 7.581 -13.113 -10.123 1.00 73.62 88 PRO A N 1
ATOM 698 C CA . PRO A 1 88 ? 6.202 -13.415 -9.763 1.00 73.62 88 PRO A CA 1
ATOM 699 C C . PRO A 1 88 ? 5.402 -13.843 -11.002 1.00 73.62 88 PRO A C 1
ATOM 701 O O . PRO A 1 88 ? 5.696 -13.377 -12.106 1.00 73.62 88 PRO A O 1
ATOM 704 N N . PRO A 1 89 ? 4.392 -14.715 -10.881 1.00 77.62 89 PRO A N 1
ATOM 705 C CA . PRO A 1 89 ? 3.573 -15.126 -12.020 1.00 77.62 89 PRO A CA 1
ATOM 706 C C . PRO A 1 89 ? 2.899 -13.918 -12.694 1.00 77.62 89 PRO A C 1
ATOM 708 O O . PRO A 1 89 ? 2.581 -12.923 -12.043 1.00 77.62 89 PRO A O 1
ATOM 711 N N . SER A 1 90 ? 2.682 -13.980 -14.013 1.00 75.62 90 SER A N 1
ATOM 712 C CA . SER A 1 90 ? 1.981 -12.914 -14.743 1.00 75.62 90 SER A CA 1
ATOM 713 C C . SER A 1 90 ? 0.487 -12.967 -14.419 1.00 75.62 90 SER A C 1
ATOM 715 O O . SER A 1 90 ? -0.184 -13.926 -14.782 1.00 75.62 90 SER A O 1
ATOM 717 N N . ARG A 1 91 ? -0.048 -11.944 -13.744 1.00 73.62 91 ARG A N 1
ATOM 718 C CA . ARG A 1 91 ? -1.451 -11.898 -13.279 1.00 73.62 91 ARG A CA 1
ATOM 719 C C . ARG A 1 91 ? -2.362 -11.052 -14.179 1.00 73.62 91 ARG A C 1
ATOM 721 O O . ARG A 1 91 ? -3.312 -10.443 -13.703 1.00 73.62 91 ARG A O 1
ATOM 728 N N . GLY A 1 92 ? -2.016 -10.908 -15.460 1.00 77.88 92 GLY A N 1
ATOM 729 C CA . GLY A 1 92 ? -2.744 -10.059 -16.420 1.00 77.88 92 GLY A CA 1
ATOM 730 C C . GLY A 1 92 ? -2.600 -8.546 -16.192 1.00 77.88 92 GLY A C 1
ATOM 731 O O . GLY A 1 92 ? -2.943 -7.764 -17.071 1.00 77.88 92 GLY A O 1
ATOM 732 N N . ARG A 1 93 ? -2.036 -8.119 -15.054 1.00 75.12 93 ARG A N 1
ATOM 733 C CA . ARG A 1 93 ? -1.685 -6.725 -14.756 1.00 75.12 93 ARG A CA 1
ATOM 734 C C . ARG A 1 93 ? -0.176 -6.581 -14.596 1.00 75.12 93 ARG A C 1
ATOM 736 O O . ARG A 1 93 ? 0.457 -7.350 -13.871 1.00 75.12 93 ARG A O 1
ATOM 743 N N . LYS A 1 94 ? 0.386 -5.589 -15.282 1.00 82.50 94 LYS A N 1
ATOM 744 C CA . LYS A 1 94 ? 1.774 -5.138 -15.131 1.00 82.50 94 LYS A CA 1
ATOM 745 C C . LYS A 1 94 ? 1.742 -3.699 -14.632 1.00 82.50 94 LYS A C 1
ATOM 747 O O . LYS A 1 94 ? 0.902 -2.925 -15.081 1.00 82.50 94 LYS A O 1
ATOM 752 N N . HIS A 1 95 ? 2.637 -3.356 -13.717 1.00 84.44 95 HIS A N 1
ATOM 753 C CA . HIS A 1 95 ? 2.787 -1.990 -13.237 1.00 84.44 95 HIS A CA 1
ATOM 754 C C . HIS A 1 95 ? 3.365 -1.116 -14.356 1.00 84.44 95 HIS A C 1
ATOM 756 O O . HIS A 1 95 ? 4.420 -1.441 -14.908 1.00 84.44 95 HIS A O 1
ATOM 762 N N . ALA A 1 96 ? 2.655 -0.044 -14.705 1.00 86.62 96 ALA A N 1
ATOM 763 C CA . ALA A 1 96 ? 3.063 0.918 -15.719 1.00 86.62 96 ALA A CA 1
ATOM 764 C C . ALA A 1 96 ? 3.515 2.222 -15.057 1.00 86.62 96 ALA A C 1
ATOM 766 O O . ALA A 1 96 ? 2.880 2.697 -14.117 1.00 86.62 96 ALA A O 1
ATOM 767 N N . ILE A 1 97 ? 4.592 2.812 -15.575 1.00 85.75 97 ILE A N 1
ATOM 768 C CA . ILE A 1 97 ? 5.137 4.082 -15.075 1.00 85.75 97 ILE A CA 1
ATOM 769 C C . ILE A 1 97 ? 4.922 5.141 -16.153 1.00 85.75 97 ILE A C 1
ATOM 771 O O . ILE A 1 97 ? 5.748 5.334 -17.055 1.00 85.75 97 ILE A O 1
ATOM 775 N N . ILE A 1 98 ? 3.768 5.798 -16.080 1.00 87.25 98 ILE A N 1
ATOM 776 C CA . ILE A 1 98 ? 3.351 6.827 -17.034 1.00 87.25 98 ILE A CA 1
ATOM 777 C C . ILE A 1 98 ? 3.978 8.151 -16.608 1.00 87.25 98 ILE A C 1
ATOM 779 O O . ILE A 1 98 ? 3.744 8.619 -15.499 1.00 87.25 98 ILE A O 1
ATOM 783 N N . LEU A 1 99 ? 4.791 8.749 -17.476 1.00 86.31 99 LEU A N 1
ATOM 784 C CA . LEU A 1 99 ? 5.422 10.043 -17.219 1.00 86.31 99 LEU A CA 1
ATOM 785 C C . LEU A 1 99 ? 4.545 11.177 -17.761 1.00 86.31 99 LEU A C 1
ATOM 787 O O . LEU A 1 99 ? 3.853 11.002 -18.762 1.00 86.31 99 LEU A O 1
ATOM 791 N N . LYS A 1 100 ? 4.612 12.350 -17.129 1.00 85.00 100 LYS A N 1
ATOM 792 C CA . LYS A 1 100 ? 4.009 13.590 -17.634 1.00 85.00 100 LYS A CA 1
ATOM 793 C C . LYS A 1 100 ? 4.677 14.010 -18.951 1.00 85.00 100 LYS A C 1
ATOM 795 O O . LYS A 1 100 ? 5.892 13.849 -19.107 1.00 85.00 100 LYS A O 1
ATOM 800 N N . GLU A 1 101 ? 3.903 14.570 -19.879 1.00 79.12 101 GLU A N 1
ATOM 801 C CA . GLU A 1 101 ? 4.408 15.056 -21.171 1.00 79.12 101 GLU A CA 1
ATOM 802 C C . GLU A 1 101 ? 5.528 16.097 -20.998 1.00 79.12 101 GLU A C 1
ATOM 804 O O . GLU A 1 101 ? 5.513 16.903 -20.068 1.00 79.12 101 GLU A O 1
ATOM 809 N N . GLY A 1 102 ? 6.534 16.055 -21.878 1.00 75.81 102 GLY A N 1
ATOM 810 C CA . GLY A 1 102 ? 7.681 16.974 -21.847 1.00 75.81 102 GLY A CA 1
ATOM 811 C C . GLY A 1 102 ? 8.762 16.646 -20.807 1.00 75.81 102 GLY A C 1
ATOM 812 O O . GLY A 1 102 ? 9.710 17.414 -20.640 1.00 75.81 102 GLY A O 1
ATOM 813 N N . THR A 1 103 ? 8.664 15.511 -20.108 1.00 70.06 103 THR A N 1
ATOM 814 C CA . THR A 1 103 ? 9.678 15.115 -19.122 1.00 70.06 103 THR A CA 1
ATOM 815 C C . THR A 1 103 ? 10.927 14.552 -19.807 1.00 70.06 103 THR A C 1
ATOM 817 O O . THR A 1 103 ? 10.883 13.484 -20.410 1.00 70.06 103 THR A O 1
ATOM 820 N N . GLY A 1 104 ? 12.055 15.258 -19.675 1.00 71.69 104 GLY A N 1
ATOM 821 C CA . GLY A 1 104 ? 13.380 14.783 -20.082 1.00 71.69 104 GLY A CA 1
ATOM 822 C C . GLY A 1 104 ? 14.030 13.858 -19.042 1.00 71.69 104 GLY A C 1
ATOM 823 O O . GLY A 1 104 ? 13.540 12.774 -18.742 1.00 71.69 104 GLY A O 1
ATOM 824 N N . THR A 1 105 ? 15.169 14.272 -18.476 1.00 60.81 105 THR A N 1
ATOM 825 C CA . THR A 1 105 ? 15.937 13.438 -17.535 1.00 60.81 105 THR A CA 1
ATOM 826 C C . THR A 1 105 ? 15.271 13.328 -16.159 1.00 60.81 105 THR A C 1
ATOM 828 O O . THR A 1 105 ? 14.956 14.317 -15.495 1.00 60.81 105 THR A O 1
ATOM 831 N N . VAL A 1 106 ? 15.073 12.093 -15.697 1.00 62.59 106 VAL A N 1
ATOM 832 C CA . VAL A 1 106 ? 14.291 11.790 -14.495 1.00 62.59 106 VAL A CA 1
ATOM 833 C C . VAL A 1 106 ? 15.192 11.730 -13.257 1.00 62.59 106 VAL A C 1
ATOM 835 O O . VAL A 1 106 ? 15.622 10.665 -12.830 1.00 62.59 106 VAL A O 1
ATOM 838 N N . LYS A 1 107 ? 15.485 12.886 -12.649 1.00 67.31 107 LYS A N 1
ATOM 839 C CA . LYS A 1 107 ? 16.159 12.939 -11.330 1.00 67.31 107 LYS A CA 1
ATOM 840 C C . LYS A 1 107 ? 15.219 12.622 -10.155 1.00 67.31 107 LYS A C 1
ATOM 842 O O . LYS A 1 107 ? 15.686 12.372 -9.052 1.00 67.31 107 LYS A O 1
ATOM 847 N N . ALA A 1 108 ? 13.903 12.650 -10.377 1.00 80.50 108 ALA A N 1
ATOM 848 C CA . ALA A 1 108 ? 12.887 12.409 -9.353 1.00 80.50 108 ALA A CA 1
ATOM 849 C C . ALA A 1 108 ? 11.639 11.739 -9.955 1.00 80.50 108 ALA A C 1
ATOM 851 O O . ALA A 1 108 ? 10.644 12.412 -10.231 1.00 80.50 108 ALA A O 1
ATOM 852 N N . LEU A 1 109 ? 11.698 10.416 -10.148 1.00 83.75 109 LEU A N 1
ATOM 853 C CA . LEU A 1 109 ? 10.670 9.619 -10.838 1.00 83.75 109 LEU A CA 1
ATOM 854 C C . LEU A 1 109 ? 9.254 9.856 -10.299 1.00 83.75 109 LEU A C 1
ATOM 856 O O . LEU A 1 109 ? 8.343 10.130 -11.075 1.00 83.75 109 LEU A O 1
ATOM 860 N N . ASN A 1 110 ? 9.077 9.889 -8.978 1.00 84.81 110 ASN A N 1
ATOM 861 C CA . ASN A 1 110 ? 7.756 10.078 -8.365 1.00 84.81 110 ASN A CA 1
ATOM 862 C C . ASN A 1 110 ? 7.113 11.442 -8.684 1.00 84.81 110 ASN A C 1
ATOM 864 O O . ASN A 1 110 ? 5.894 11.546 -8.702 1.00 84.81 110 ASN A O 1
ATOM 868 N N . LYS A 1 111 ? 7.899 12.497 -8.954 1.00 83.25 111 LYS A N 1
ATOM 869 C CA . LYS A 1 111 ? 7.352 13.839 -9.260 1.00 83.25 111 LYS A CA 1
ATOM 870 C C . LYS A 1 111 ? 6.811 13.945 -10.685 1.00 83.25 111 LYS A C 1
ATOM 872 O O . LYS A 1 111 ? 5.891 14.724 -10.962 1.00 83.25 111 LYS A O 1
ATOM 877 N N . VAL A 1 112 ? 7.428 13.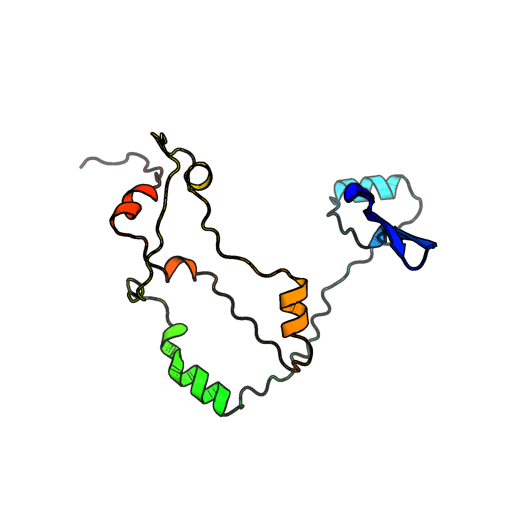186 -11.582 1.00 85.31 112 VAL A N 1
ATOM 878 C CA . VAL A 1 112 ? 7.143 13.197 -13.017 1.00 85.31 112 VAL A CA 1
ATOM 879 C C . VAL A 1 112 ? 6.233 12.051 -13.439 1.00 85.31 112 VAL A C 1
ATOM 881 O O . VAL A 1 112 ? 5.755 12.056 -14.565 1.00 85.31 112 VAL A O 1
ATOM 884 N N . THR A 1 113 ? 5.967 11.098 -12.545 1.00 87.69 113 THR A N 1
ATOM 885 C CA . THR A 1 113 ? 4.990 10.032 -12.769 1.00 87.69 113 THR A CA 1
ATOM 886 C C . THR A 1 113 ? 3.580 10.588 -12.576 1.00 87.69 113 THR A C 1
ATOM 888 O O . THR A 1 113 ? 3.312 11.324 -11.621 1.00 87.69 113 THR A O 1
ATOM 891 N N . THR A 1 114 ? 2.681 10.272 -13.500 1.00 86.06 114 THR A N 1
ATOM 892 C CA . THR A 1 114 ? 1.251 10.537 -13.360 1.00 86.06 114 THR A CA 1
ATOM 893 C C . THR A 1 114 ? 0.701 9.603 -12.283 1.00 86.06 114 THR A C 1
ATOM 895 O O . THR A 1 114 ? 0.872 8.390 -12.413 1.00 86.06 114 THR A O 1
ATOM 898 N N . PRO A 1 115 ? 0.093 10.129 -11.205 1.00 81.75 115 PRO A N 1
ATOM 899 C CA . PRO A 1 115 ? -0.449 9.286 -10.150 1.00 81.75 115 PRO A CA 1
ATOM 900 C C . PRO A 1 115 ? -1.558 8.400 -10.716 1.00 81.75 115 PRO A C 1
ATOM 902 O O . PRO A 1 115 ? -2.452 8.884 -11.409 1.00 81.75 115 PRO A O 1
ATOM 905 N N . ASP A 1 116 ? -1.483 7.106 -10.412 1.00 79.19 116 ASP A N 1
ATOM 906 C CA . ASP A 1 116 ? -2.569 6.179 -10.702 1.00 79.19 116 ASP A CA 1
ATOM 907 C C . ASP A 1 116 ? -3.761 6.536 -9.807 1.00 79.19 116 ASP A C 1
ATOM 909 O O . ASP A 1 116 ? -3.625 6.655 -8.585 1.00 79.19 116 ASP A O 1
ATOM 913 N N . SER A 1 117 ? -4.916 6.772 -10.422 1.00 69.50 117 SER A N 1
ATOM 914 C CA . SER A 1 117 ? -6.131 7.136 -9.705 1.00 69.50 117 SER A CA 1
ATOM 915 C C . SER A 1 117 ? -6.972 5.885 -9.528 1.00 69.50 117 SER A C 1
ATOM 917 O O . SER A 1 117 ? -7.884 5.601 -10.302 1.00 69.50 117 SER A O 1
ATOM 919 N N . TYR A 1 118 ? -6.639 5.121 -8.492 1.00 78.19 118 TYR A N 1
ATOM 920 C CA . TYR A 1 118 ? -7.559 4.133 -7.953 1.00 78.19 118 TYR A CA 1
ATOM 921 C C . TYR A 1 118 ? -8.280 4.766 -6.763 1.00 78.19 118 TYR A C 1
ATOM 923 O O . TYR A 1 118 ? -7.602 5.295 -5.876 1.00 78.19 118 TYR A O 1
ATOM 931 N N . PRO A 1 119 ? -9.623 4.765 -6.721 1.00 79.75 119 PRO A N 1
ATOM 932 C CA . PRO A 1 119 ? -10.345 5.334 -5.595 1.00 79.75 119 PRO A CA 1
ATOM 933 C C . PRO A 1 119 ? -10.007 4.525 -4.341 1.00 79.75 119 PRO A C 1
ATOM 935 O O . PRO A 1 119 ? -10.384 3.360 -4.217 1.00 79.75 119 PRO A O 1
ATOM 938 N N . ILE A 1 120 ? -9.247 5.136 -3.433 1.00 83.19 120 ILE A N 1
ATOM 939 C CA . ILE A 1 120 ? -9.014 4.585 -2.102 1.00 83.19 120 ILE A CA 1
ATOM 940 C C . ILE A 1 120 ? -10.247 4.962 -1.274 1.00 83.19 120 ILE A C 1
ATOM 942 O O . ILE A 1 120 ? -10.559 6.154 -1.196 1.00 83.19 120 ILE A O 1
ATOM 946 N N . PRO A 1 121 ? -10.976 3.987 -0.708 1.00 84.56 121 PRO A N 1
ATOM 947 C CA . PRO A 1 121 ? -12.157 4.267 0.099 1.00 84.56 121 PRO A CA 1
ATOM 948 C C . PRO A 1 121 ? -11.804 5.135 1.309 1.00 84.56 121 PRO A C 1
ATOM 950 O O . PRO A 1 121 ? -10.678 5.107 1.819 1.00 84.56 121 PRO A O 1
ATOM 953 N N . MET A 1 122 ? -12.783 5.910 1.772 1.00 87.25 122 MET A N 1
ATOM 954 C CA . MET A 1 122 ? -12.633 6.716 2.982 1.00 87.25 122 MET A CA 1
ATOM 955 C C . MET A 1 122 ? -12.511 5.800 4.202 1.00 87.25 122 MET A C 1
ATOM 957 O O . MET A 1 122 ? -13.104 4.721 4.235 1.00 87.25 122 MET A O 1
ATOM 961 N N . ILE A 1 123 ? -11.775 6.238 5.227 1.00 85.56 123 ILE A N 1
ATOM 962 C CA . ILE A 1 123 ? -11.550 5.409 6.420 1.00 85.56 123 ILE A CA 1
ATOM 963 C C . ILE A 1 123 ? -12.860 5.027 7.120 1.00 85.56 123 ILE A C 1
ATOM 965 O O . ILE A 1 123 ? -12.986 3.897 7.574 1.00 85.56 123 ILE A O 1
ATOM 969 N N . ASP A 1 124 ? -13.855 5.916 7.113 1.00 84.06 124 ASP A N 1
ATOM 970 C CA . ASP A 1 124 ? -15.168 5.660 7.710 1.00 84.06 124 ASP A CA 1
ATOM 971 C C . ASP A 1 124 ? -15.905 4.521 6.990 1.00 84.06 124 ASP A C 1
ATOM 973 O O . ASP A 1 124 ? -16.444 3.632 7.637 1.00 84.06 124 ASP A O 1
ATOM 977 N N . GLN A 1 125 ? -15.821 4.463 5.653 1.00 84.06 125 GLN A N 1
ATOM 978 C CA . GLN A 1 125 ? -16.420 3.378 4.865 1.00 84.06 125 GLN A CA 1
ATOM 979 C C . GLN A 1 125 ? -15.781 2.023 5.195 1.00 84.06 125 GLN A C 1
ATOM 981 O O . GLN A 1 125 ? -16.477 1.021 5.317 1.00 84.06 125 GLN A O 1
ATOM 986 N N . LEU A 1 126 ? -14.455 1.998 5.377 1.00 83.00 126 LEU A N 1
ATOM 987 C CA . LEU A 1 126 ? -13.732 0.785 5.767 1.00 83.00 126 LEU A CA 1
ATOM 988 C C . LEU A 1 126 ? -14.093 0.329 7.188 1.00 83.00 126 LEU A C 1
ATOM 990 O O . LEU A 1 126 ? -14.156 -0.869 7.448 1.00 83.00 126 LEU A O 1
ATOM 994 N N . LEU A 1 127 ? -14.305 1.265 8.117 1.00 80.81 127 LEU A N 1
ATOM 995 C CA . LEU A 1 127 ? -14.679 0.948 9.498 1.00 80.81 127 LEU A CA 1
ATOM 996 C C . LEU A 1 127 ? -16.132 0.469 9.606 1.00 80.81 127 LEU A C 1
ATOM 998 O O . LEU A 1 127 ? -16.400 -0.457 10.373 1.00 80.81 127 LEU A O 1
ATOM 1002 N N . ASP A 1 128 ? -17.039 1.030 8.807 1.00 81.69 128 ASP A N 1
ATOM 1003 C CA . ASP A 1 128 ? -18.428 0.575 8.721 1.00 81.69 128 ASP A CA 1
ATOM 1004 C C . ASP A 1 128 ? -18.519 -0.864 8.184 1.00 81.69 128 ASP A C 1
ATOM 1006 O O . ASP A 1 128 ? -19.256 -1.679 8.738 1.00 81.69 128 ASP A O 1
ATOM 1010 N N . GLU A 1 129 ? -17.723 -1.225 7.169 1.00 77.31 129 GLU A N 1
ATOM 1011 C CA . GLU A 1 129 ? -17.652 -2.604 6.644 1.00 77.31 129 GLU A CA 1
ATOM 1012 C C . GLU A 1 129 ? -17.130 -3.617 7.673 1.00 77.31 129 GLU A C 1
ATOM 1014 O O . GLU A 1 129 ? -17.486 -4.796 7.642 1.00 77.31 129 GLU A O 1
ATOM 1019 N N . LEU A 1 130 ? -16.285 -3.160 8.594 1.00 77.44 130 LEU A N 1
ATOM 1020 C CA . LEU A 1 130 ? -15.737 -3.969 9.679 1.00 77.44 130 LEU A CA 1
ATOM 1021 C C . LEU A 1 130 ? -16.696 -4.090 10.875 1.00 77.44 130 LEU A C 1
ATOM 1023 O O . LEU A 1 130 ? -16.456 -4.903 11.776 1.00 77.44 130 LEU A O 1
ATOM 1027 N N . SER A 1 131 ? -17.776 -3.304 10.904 1.00 75.38 131 SER A N 1
ATOM 1028 C CA . SER A 1 131 ? -18.751 -3.332 11.991 1.00 75.38 131 SER A CA 1
ATOM 1029 C C . SER A 1 131 ? -19.484 -4.683 12.045 1.00 75.38 131 SER A C 1
ATOM 1031 O O . SER A 1 131 ? -19.915 -5.240 11.040 1.00 75.38 131 SER A O 1
ATOM 1033 N N . GLY A 1 132 ? -19.587 -5.264 13.244 1.00 71.69 132 GLY A N 1
ATOM 1034 C CA . GLY A 1 132 ? -20.219 -6.573 13.458 1.00 71.69 132 GLY A CA 1
ATOM 1035 C C . GLY A 1 132 ? -19.304 -7.790 13.261 1.00 71.69 132 GLY A C 1
ATOM 1036 O O . GLY A 1 132 ? -19.698 -8.899 13.629 1.00 71.69 132 GLY A O 1
ATOM 1037 N N . ALA A 1 133 ? -18.075 -7.615 12.764 1.00 73.88 133 ALA A N 1
ATOM 1038 C CA . ALA A 1 133 ? -17.086 -8.688 12.748 1.00 73.88 133 ALA A CA 1
ATOM 1039 C C . ALA A 1 133 ? -16.584 -8.989 14.173 1.00 73.88 133 ALA A C 1
ATOM 1041 O O . ALA A 1 133 ? -16.202 -8.094 14.925 1.00 73.88 133 ALA A O 1
ATOM 1042 N N . GLN A 1 134 ? -16.571 -10.269 14.548 1.00 69.12 134 GLN A N 1
ATOM 1043 C CA . GLN A 1 134 ? -16.075 -10.722 15.857 1.00 69.12 134 GLN A CA 1
ATOM 1044 C C . GLN A 1 134 ? -14.586 -11.096 15.835 1.00 69.12 134 GLN A C 1
ATOM 1046 O O . GLN A 1 134 ? -13.958 -11.204 16.886 1.00 69.12 134 GLN A O 1
ATOM 1051 N N . LEU A 1 135 ? -14.020 -11.302 14.643 1.00 65.44 135 LEU A N 1
ATOM 1052 C CA . LEU A 1 135 ? -12.638 -11.713 14.434 1.00 65.44 135 LEU A CA 1
ATOM 1053 C C . LEU A 1 135 ? -12.003 -10.84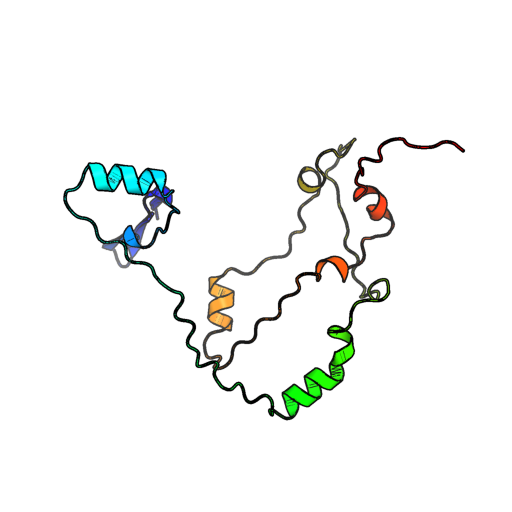0 13.355 1.00 65.44 135 LEU A C 1
ATOM 1055 O O . LEU A 1 135 ? -12.536 -10.713 12.255 1.00 65.44 135 LEU A O 1
ATOM 1059 N N . PHE A 1 136 ? -10.829 -10.297 13.666 1.00 70.81 136 PHE A N 1
ATOM 1060 C CA . PHE A 1 136 ? -10.036 -9.498 12.743 1.00 70.81 136 PHE A CA 1
ATOM 1061 C C . PHE A 1 136 ? -8.713 -10.206 12.467 1.00 70.81 136 PHE A C 1
ATOM 1063 O O . PHE A 1 136 ? -8.002 -10.603 13.389 1.00 70.81 136 PHE A O 1
ATOM 1070 N N . SER A 1 137 ? -8.360 -10.330 11.191 1.00 68.50 137 SER A N 1
ATOM 1071 C CA . SER A 1 137 ? -7.054 -10.819 10.751 1.00 68.50 137 SER A CA 1
ATOM 1072 C C . SER A 1 137 ? -6.388 -9.762 9.884 1.00 68.50 137 SER A C 1
ATOM 1074 O O . SER A 1 137 ? -6.998 -9.265 8.938 1.00 68.50 137 SER A O 1
ATOM 1076 N N . LYS A 1 138 ? -5.128 -9.438 10.176 1.00 77.69 138 LYS A N 1
ATOM 1077 C CA . LYS A 1 138 ? -4.324 -8.519 9.368 1.00 77.69 138 LYS A CA 1
ATOM 1078 C C . LYS A 1 138 ? -3.254 -9.304 8.622 1.00 77.69 138 LYS A C 1
ATOM 1080 O O . LYS A 1 138 ? -2.503 -10.056 9.233 1.00 77.69 138 LYS A O 1
ATOM 1085 N N . ILE A 1 139 ? -3.168 -9.084 7.316 1.00 76.81 139 ILE A N 1
ATOM 1086 C CA . ILE A 1 139 ? -2.117 -9.642 6.464 1.00 76.81 139 ILE A CA 1
ATOM 1087 C C . ILE A 1 139 ? -1.176 -8.498 6.098 1.00 76.81 139 ILE A C 1
ATOM 1089 O O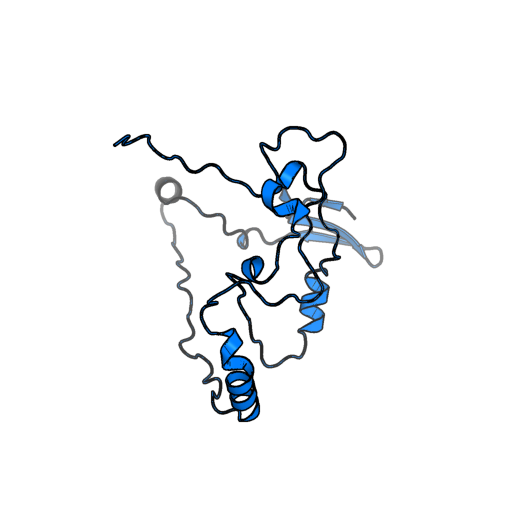 . ILE A 1 139 ? -1.613 -7.505 5.517 1.00 76.81 139 ILE A O 1
ATOM 1093 N N . ASP A 1 140 ? 0.101 -8.621 6.454 1.00 79.06 140 ASP A N 1
ATOM 1094 C CA . ASP A 1 140 ? 1.128 -7.676 6.020 1.00 79.06 140 ASP A CA 1
ATOM 1095 C C . ASP A 1 140 ? 1.791 -8.168 4.729 1.00 79.06 140 ASP A C 1
ATOM 1097 O O . ASP A 1 140 ? 2.321 -9.277 4.662 1.00 79.06 140 ASP A O 1
ATOM 1101 N N . LEU A 1 141 ? 1.774 -7.323 3.700 1.00 74.12 141 LEU A N 1
ATOM 1102 C CA . LEU A 1 141 ? 2.417 -7.573 2.414 1.00 74.12 141 LEU A CA 1
ATOM 1103 C C . LEU A 1 141 ? 3.682 -6.716 2.294 1.00 74.12 141 LEU A C 1
ATOM 1105 O O . LEU A 1 141 ? 3.828 -5.955 1.337 1.00 74.12 141 LEU A O 1
ATOM 1109 N N . ARG A 1 142 ? 4.616 -6.848 3.246 1.00 73.25 142 ARG A N 1
ATOM 1110 C CA . ARG A 1 142 ? 5.878 -6.080 3.287 1.00 73.25 142 ARG A CA 1
ATOM 1111 C C . ARG A 1 142 ? 6.657 -6.109 1.964 1.00 73.25 142 ARG A C 1
ATOM 1113 O O . ARG A 1 142 ? 7.209 -5.092 1.558 1.00 73.25 142 ARG A O 1
ATOM 1120 N N . SER A 1 143 ? 6.645 -7.249 1.271 1.00 71.06 143 SER A N 1
ATOM 1121 C CA . SER A 1 143 ? 7.261 -7.433 -0.056 1.00 71.06 143 SER A CA 1
ATOM 1122 C C . SER A 1 143 ? 6.241 -7.469 -1.201 1.00 71.06 143 SER A C 1
ATOM 1124 O O . SER A 1 143 ? 6.569 -7.876 -2.314 1.00 71.06 143 SER A O 1
ATOM 1126 N N . GLY A 1 144 ? 4.999 -7.033 -0.965 1.00 75.69 144 GLY A N 1
ATOM 1127 C CA . GLY A 1 144 ? 3.904 -7.091 -1.937 1.00 75.69 144 GLY A CA 1
ATOM 1128 C C . GLY A 1 144 ? 4.203 -6.349 -3.240 1.00 75.69 144 GLY A C 1
ATOM 1129 O O . GLY A 1 144 ? 3.795 -6.803 -4.308 1.00 75.69 144 GLY A O 1
ATOM 1130 N N . TYR A 1 145 ? 4.997 -5.274 -3.177 1.00 79.50 145 TYR A N 1
ATOM 1131 C CA . TYR A 1 145 ? 5.463 -4.551 -4.363 1.00 79.50 145 TYR A CA 1
ATOM 1132 C C . TYR A 1 145 ? 6.256 -5.445 -5.328 1.00 79.50 145 TYR A C 1
ATOM 1134 O O . TYR A 1 145 ? 6.115 -5.308 -6.540 1.00 79.50 145 TYR A O 1
ATOM 1142 N N . HIS A 1 146 ? 7.030 -6.408 -4.819 1.00 79.06 146 HIS A N 1
ATOM 1143 C CA . HIS A 1 146 ? 7.838 -7.310 -5.646 1.00 79.06 146 HIS A CA 1
ATOM 1144 C C . HIS A 1 146 ? 7.003 -8.396 -6.337 1.00 79.06 146 HIS A C 1
ATOM 1146 O O . HIS A 1 146 ? 7.499 -9.069 -7.238 1.00 79.06 146 HIS A O 1
ATOM 1152 N N . HIS A 1 147 ? 5.734 -8.569 -5.949 1.00 77.00 147 HIS A N 1
ATOM 1153 C CA . HIS A 1 147 ? 4.831 -9.540 -6.568 1.00 77.00 147 HIS A CA 1
ATOM 1154 C C . HIS A 1 147 ? 4.163 -9.019 -7.849 1.00 77.00 147 HIS A C 1
ATOM 1156 O O . HIS A 1 147 ? 3.517 -9.796 -8.557 1.00 77.00 147 HIS A O 1
ATOM 1162 N N . ILE A 1 148 ? 4.313 -7.732 -8.176 1.00 82.12 148 ILE A N 1
ATOM 1163 C CA . ILE A 1 148 ? 3.748 -7.129 -9.386 1.00 82.12 148 ILE A CA 1
ATOM 1164 C C . ILE A 1 148 ? 4.884 -6.825 -10.362 1.00 82.12 148 ILE A C 1
ATOM 1166 O O . ILE A 1 148 ? 5.795 -6.058 -10.066 1.00 82.12 148 ILE A O 1
ATOM 1170 N N . ARG A 1 149 ? 4.829 -7.418 -11.561 1.00 87.06 149 ARG A N 1
ATOM 1171 C CA . ARG A 1 149 ? 5.836 -7.161 -12.601 1.00 87.06 149 ARG A CA 1
ATOM 1172 C C . ARG A 1 149 ? 5.709 -5.738 -13.136 1.00 87.06 149 ARG A C 1
ATOM 1174 O O . ARG A 1 149 ? 4.610 -5.321 -13.495 1.00 87.06 149 ARG A O 1
ATOM 1181 N N . VAL A 1 150 ? 6.835 -5.050 -13.299 1.00 88.00 150 VAL A N 1
ATOM 1182 C CA . VAL A 1 150 ? 6.918 -3.808 -14.081 1.00 88.00 150 VAL A CA 1
ATOM 1183 C C . VAL A 1 150 ? 6.760 -4.132 -15.572 1.00 88.00 150 VAL A C 1
ATOM 1185 O O . VAL A 1 150 ? 7.195 -5.188 -16.047 1.00 88.00 150 VAL A O 1
ATOM 1188 N N . ARG A 1 151 ? 6.094 -3.256 -16.327 1.00 89.00 151 ARG A N 1
ATOM 1189 C CA . ARG A 1 151 ? 5.979 -3.371 -17.786 1.00 89.00 151 ARG A CA 1
ATOM 1190 C C . ARG A 1 151 ? 7.372 -3.303 -18.417 1.00 89.00 151 ARG A C 1
ATOM 1192 O O . ARG A 1 151 ? 8.185 -2.489 -18.007 1.00 89.00 151 ARG A O 1
ATOM 1199 N N . ALA A 1 152 ? 7.645 -4.138 -19.424 1.00 87.69 152 ALA A N 1
ATOM 1200 C CA . ALA A 1 152 ? 8.986 -4.261 -20.010 1.00 87.69 152 ALA A CA 1
ATOM 1201 C C . ALA A 1 152 ? 9.550 -2.916 -20.512 1.00 87.69 152 ALA A C 1
ATOM 1203 O O . ALA A 1 152 ? 10.720 -2.621 -20.303 1.00 87.69 152 ALA A O 1
ATOM 1204 N N . GLU A 1 153 ? 8.687 -2.077 -21.086 1.00 89.06 153 GLU A N 1
ATOM 1205 C CA . GLU A 1 153 ? 9.001 -0.719 -21.558 1.00 89.06 153 GLU A CA 1
ATOM 1206 C C . GLU A 1 153 ? 9.389 0.254 -20.429 1.00 89.06 153 GLU A C 1
ATOM 1208 O O . GLU A 1 153 ? 10.069 1.249 -20.666 1.00 89.06 153 GLU A O 1
ATOM 1213 N N . ASP A 1 154 ? 8.961 -0.026 -19.196 1.00 88.62 154 ASP A N 1
ATOM 1214 C CA . ASP A 1 154 ? 9.112 0.864 -18.046 1.00 88.62 154 ASP A CA 1
ATOM 1215 C C . ASP A 1 154 ? 10.251 0.428 -17.101 1.00 88.62 154 ASP A C 1
ATOM 1217 O O . ASP A 1 154 ? 10.655 1.209 -16.245 1.00 88.62 154 ASP A O 1
ATOM 1221 N N . ILE A 1 155 ? 10.836 -0.764 -17.295 1.00 86.50 155 ILE A N 1
ATOM 1222 C CA . ILE A 1 155 ? 12.029 -1.249 -16.569 1.00 86.50 155 ILE A CA 1
ATOM 1223 C C . ILE A 1 155 ? 13.197 -0.240 -16.585 1.00 86.50 155 ILE A C 1
ATOM 1225 O O . ILE A 1 155 ? 13.748 0.033 -15.518 1.00 86.50 155 ILE A O 1
ATOM 1229 N N . PRO A 1 156 ? 13.595 0.373 -17.723 1.00 87.38 156 PRO A N 1
ATOM 1230 C CA . PRO A 1 156 ? 14.707 1.328 -17.712 1.00 87.38 156 PRO A CA 1
ATOM 1231 C C . PRO A 1 156 ? 14.405 2.600 -16.902 1.00 87.38 156 PRO A C 1
ATOM 1233 O O . PRO A 1 156 ? 15.336 3.286 -16.481 1.00 87.38 156 PRO A O 1
ATOM 1236 N N . LYS A 1 157 ? 13.127 2.913 -16.633 1.00 85.62 157 LYS A N 1
ATOM 1237 C CA . LYS A 1 157 ? 12.729 4.084 -15.833 1.00 85.62 157 LYS A CA 1
ATOM 1238 C C . LYS A 1 157 ? 13.037 3.904 -14.344 1.00 85.62 157 LYS A C 1
ATOM 1240 O O . LYS A 1 157 ? 13.148 4.902 -13.639 1.00 85.62 157 LYS A O 1
ATOM 1245 N N . THR A 1 158 ? 13.196 2.665 -13.870 1.00 84.25 158 THR A N 1
ATOM 1246 C CA . THR A 1 158 ? 13.507 2.345 -12.465 1.00 84.25 158 THR A CA 1
ATOM 1247 C C . THR A 1 158 ? 15.003 2.164 -12.200 1.00 84.25 158 THR A C 1
ATOM 1249 O O . THR A 1 158 ? 15.380 1.688 -11.131 1.00 84.25 158 THR A O 1
ATOM 1252 N N . ALA A 1 159 ? 15.870 2.500 -13.159 1.00 82.88 159 ALA A N 1
ATOM 1253 C CA . ALA A 1 159 ? 17.313 2.394 -12.981 1.00 82.88 159 ALA A CA 1
ATOM 1254 C C . ALA A 1 159 ? 17.798 3.311 -11.843 1.00 82.88 159 ALA A C 1
ATOM 1256 O O . ALA A 1 159 ? 17.479 4.500 -11.800 1.00 82.88 159 ALA A O 1
ATOM 1257 N N . PHE A 1 160 ? 18.612 2.767 -10.941 1.00 80.38 160 PHE A N 1
ATOM 1258 C CA . PHE A 1 160 ? 19.295 3.521 -9.893 1.00 80.38 160 PHE A CA 1
ATOM 1259 C C . PHE A 1 160 ? 20.807 3.397 -10.072 1.00 80.38 160 PHE A C 1
ATOM 1261 O O . PHE A 1 160 ? 21.305 2.440 -10.662 1.00 80.38 160 PHE A O 1
ATOM 1268 N N . ARG A 1 161 ? 21.548 4.391 -9.582 1.00 79.44 161 ARG A N 1
ATOM 1269 C CA . ARG A 1 161 ? 23.011 4.351 -9.566 1.00 79.44 161 ARG A CA 1
ATOM 1270 C C . ARG A 1 161 ? 23.469 3.79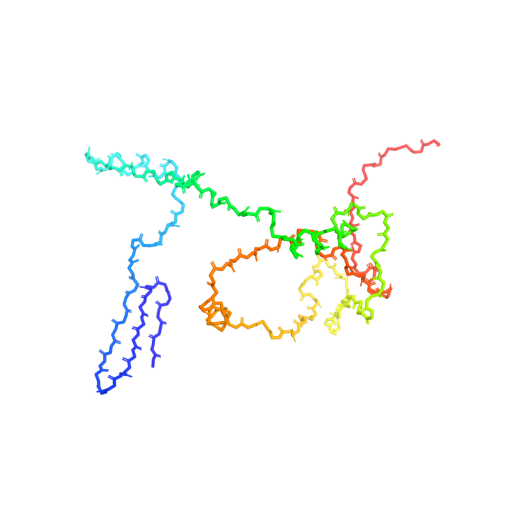5 -8.229 1.00 79.44 161 ARG A C 1
ATOM 1272 O O . ARG A 1 161 ? 23.148 4.365 -7.190 1.00 79.44 161 ARG A O 1
ATOM 1279 N N . THR A 1 162 ? 24.238 2.721 -8.262 1.00 82.12 162 THR A N 1
ATOM 1280 C CA . THR A 1 162 ? 25.055 2.290 -7.129 1.00 82.12 162 THR A CA 1
ATOM 1281 C C . THR A 1 162 ? 26.389 3.028 -7.189 1.00 82.12 162 THR A C 1
ATOM 1283 O O . THR A 1 162 ? 26.956 3.164 -8.272 1.00 82.12 162 THR A O 1
ATOM 1286 N N . MET A 1 163 ? 26.906 3.515 -6.056 1.00 75.81 163 MET A N 1
ATOM 1287 C CA . MET A 1 163 ? 28.310 3.935 -5.989 1.00 75.81 163 MET A CA 1
ATOM 1288 C C . MET A 1 163 ? 29.166 2.677 -6.086 1.00 75.81 163 MET A C 1
ATOM 1290 O O . MET A 1 163 ? 29.345 1.966 -5.105 1.00 75.81 163 MET A O 1
ATOM 1294 N N . THR A 1 164 ? 29.638 2.360 -7.283 1.00 61.50 164 THR A N 1
ATOM 1295 C CA . THR A 1 164 ? 30.784 1.471 -7.436 1.00 61.50 164 THR A CA 1
ATOM 1296 C C . THR A 1 164 ? 32.023 2.339 -7.324 1.00 61.50 164 THR A C 1
ATOM 1298 O O . THR A 1 164 ? 32.298 3.127 -8.232 1.00 61.50 164 THR A O 1
ATOM 1301 N N . ASP A 1 165 ? 32.743 2.214 -6.210 1.00 47.09 165 ASP A N 1
ATOM 1302 C CA . ASP A 1 165 ? 34.147 2.597 -6.187 1.00 47.09 165 ASP A CA 1
ATOM 1303 C C . ASP A 1 165 ? 34.857 1.822 -7.294 1.00 47.09 165 ASP A C 1
ATOM 1305 O O . ASP A 1 165 ? 34.783 0.596 -7.394 1.00 47.09 165 ASP A O 1
ATOM 1309 N N . THR A 1 166 ? 35.515 2.568 -8.167 1.00 51.44 166 THR A N 1
ATOM 1310 C CA . THR A 1 166 ? 36.514 2.061 -9.094 1.00 51.44 166 THR A CA 1
ATOM 1311 C C . THR A 1 166 ? 37.585 1.330 -8.290 1.00 51.44 166 THR A C 1
ATOM 1313 O O . THR A 1 166 ? 38.433 1.978 -7.685 1.00 51.44 166 THR A O 1
ATOM 1316 N N . MET A 1 167 ? 37.589 -0.002 -8.308 1.00 43.88 167 MET A N 1
ATOM 1317 C CA . MET A 1 167 ? 38.820 -0.766 -8.133 1.00 43.88 167 MET A CA 1
ATOM 1318 C C . MET A 1 167 ? 38.848 -1.982 -9.061 1.00 43.88 167 MET A C 1
ATOM 1320 O O . MET A 1 167 ? 38.021 -2.885 -8.972 1.00 43.88 167 MET A O 1
ATOM 1324 N N . ASN A 1 168 ? 39.898 -1.952 -9.885 1.00 36.69 168 ASN A N 1
ATOM 1325 C CA . ASN A 1 168 ? 40.582 -3.031 -10.592 1.00 36.69 168 ASN A CA 1
ATOM 1326 C C . ASN A 1 168 ? 40.110 -3.374 -12.010 1.00 36.69 168 ASN A C 1
ATOM 1328 O O . ASN A 1 168 ? 39.331 -4.290 -12.250 1.00 36.69 168 ASN A O 1
ATOM 1332 N N . SER A 1 169 ? 40.758 -2.691 -12.960 1.00 34.84 169 SER A N 1
ATOM 1333 C CA . SER A 1 169 ? 41.489 -3.385 -14.023 1.00 34.84 169 SER A CA 1
ATOM 1334 C C . SER A 1 169 ? 42.405 -4.455 -13.415 1.00 34.84 169 SER A C 1
ATOM 1336 O O . SER A 1 169 ? 43.297 -4.089 -12.651 1.00 34.84 169 SER A O 1
ATOM 1338 N N . VAL A 1 170 ? 42.192 -5.725 -13.765 1.00 39.88 170 VAL A N 1
ATOM 1339 C CA . VAL A 1 170 ? 43.203 -6.673 -14.281 1.00 39.88 170 VAL A CA 1
ATOM 1340 C C . VAL A 1 170 ? 42.472 -7.612 -15.232 1.00 39.88 170 VAL A C 1
ATOM 1342 O O . VAL A 1 170 ? 41.414 -8.134 -14.818 1.00 39.88 170 VAL A O 1
#

InterPro domains:
  IPR000477 Reverse transcriptase domain [PF00078] (106-165)
  IPR043128 Reverse transcriptase/Diguanylate cyclase domain [G3DSA:3.30.70.270] (118-145)
  IPR043502 DNA/RNA polymerase superfamily [SSF56672] (76-163)
  IPR053134 RNA-directed DNA polymerase homolog [PTHR24559] (49-166)

Sequence (170 aa):
MEINWKMQVMKFQAGGEKVVLRGEPGLCTSAASLKSLWKTVQRCEEGVLIEFGVIQSERSPEIRKDDPKLQELLMRYTVVFEEPRGLPPSRGRKHAIILKEGTGTVKALNKVTTPDSYPIPMIDQLLDELSGAQLFSKIDLRSGYHHIRVRAEDIPKTAFRTMTDTMNSV

pLDDT: mean 70.18, std 14.37, range [34.84, 89.06]

Foldseek 3Di:
DDADVVQQWDWDADPNDIDIDGDDPVPDPDDDDPVRVVVVCVVDVDDDDDDPDPPPVPPPPVPVPPPVVVVVVCVVVVVVVDDDPDQADCPVDADEFAFDPPDDDCPDSVVGGDDDDDDDDDPVVVVVVCPPDPDDDDDDPVVVVRNHHHDPVCVVVPDDDDPDDDDDDD

Organism: Stichopus japonicus (NCBI:txid307972)